Protein AF-A0A1Q7JHW5-F1 (afdb_monomer_lite)

Sequence (85 aa):
MLLAQRTGAGLVVLAQLWPQRGGGGGKEGADSVRLVARLLDVGRNAVLARYEIRAPRGQASALGDSLARLLLREFGRDPARAGDR

Foldseek 3Di:
DPVCVVVVDQKDKDKDKDWDAQDPDDDGDATKIKIWIWIAGPVVRDTPDIDIDMDGPVCPVCVVVVVVVVVVVVVVVCVVPVPDD

Secondary structure (DSSP, 8-state):
--HHHHH--SEEEEEEEEEEPPPSSSS-PPPEEEEEEEEEETTTTEEEEEEEEEEEGGGTTHHHHHHHHHHHHHHHT-GGGSS--

Structure (mmCIF, N/CA/C/O backbone):
data_AF-A0A1Q7JHW5-F1
#
_entry.id   AF-A0A1Q7JHW5-F1
#
loop_
_atom_site.group_PDB
_atom_site.id
_atom_site.type_symbol
_atom_site.label_atom_id
_atom_site.label_alt_id
_atom_site.label_comp_id
_atom_site.label_asym_id
_atom_site.label_entity_id
_atom_site.label_seq_id
_atom_site.pdbx_PDB_ins_code
_atom_site.Cartn_x
_atom_site.Cartn_y
_atom_site.Cartn_z
_atom_site.occupancy
_atom_site.B_iso_or_equiv
_atom_site.auth_seq_id
_atom_site.auth_comp_id
_atom_site.auth_asym_id
_atom_site.auth_atom_id
_atom_site.pdbx_PDB_model_num
ATOM 1 N N . MET A 1 1 ? -4.032 -10.926 16.346 1.00 58.19 1 MET A N 1
ATOM 2 C CA . MET A 1 1 ? -4.132 -9.509 16.761 1.00 58.19 1 MET A CA 1
ATOM 3 C C . MET A 1 1 ? -2.991 -9.138 17.727 1.00 58.19 1 MET A C 1
ATOM 5 O O . MET A 1 1 ? -3.235 -8.595 18.789 1.00 58.19 1 MET A O 1
ATOM 9 N N . LEU A 1 2 ? -1.730 -9.434 17.366 1.00 66.94 2 LEU A N 1
ATOM 10 C CA . LEU A 1 2 ? -0.550 -9.187 18.222 1.00 66.94 2 LEU A CA 1
ATOM 11 C C . LEU A 1 2 ? 0.211 -7.911 17.81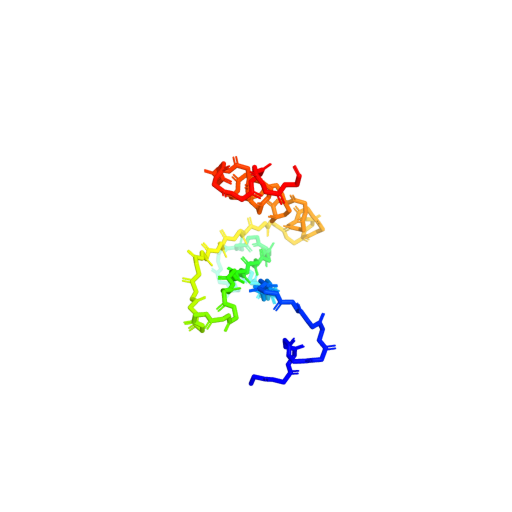4 1.00 66.94 2 LEU A C 1
ATOM 13 O O . LEU A 1 2 ? 0.769 -7.213 18.652 1.00 66.94 2 LEU A O 1
ATOM 17 N N . LEU A 1 3 ? 0.215 -7.595 16.512 1.00 66.25 3 LEU A N 1
ATOM 18 C CA . LEU A 1 3 ? 0.985 -6.483 15.950 1.00 66.25 3 LEU A CA 1
ATOM 19 C C . LEU A 1 3 ? 0.462 -5.124 16.433 1.00 66.25 3 LEU A C 1
ATOM 21 O O . LEU A 1 3 ? 1.239 -4.307 16.901 1.00 66.25 3 LEU A O 1
ATOM 25 N N . ALA A 1 4 ? -0.855 -4.917 16.396 1.00 62.12 4 ALA A N 1
ATOM 26 C CA . ALA A 1 4 ? -1.446 -3.635 16.759 1.00 62.12 4 ALA A CA 1
ATOM 27 C C . ALA A 1 4 ? -1.417 -3.337 18.266 1.00 62.12 4 ALA A C 1
ATOM 29 O O . ALA A 1 4 ? -1.235 -2.189 18.654 1.00 62.12 4 ALA A O 1
ATOM 30 N N . GLN A 1 5 ? -1.517 -4.365 19.118 1.00 66.88 5 GLN A N 1
ATOM 31 C CA . GLN A 1 5 ? -1.344 -4.196 20.567 1.00 66.88 5 GLN A CA 1
ATOM 32 C C . GLN A 1 5 ? 0.091 -3.794 20.924 1.00 66.88 5 GLN A C 1
ATOM 34 O O . GLN A 1 5 ? 0.307 -3.062 21.881 1.00 66.88 5 GLN A O 1
ATOM 39 N N . ARG A 1 6 ? 1.075 -4.249 20.139 1.00 77.25 6 ARG A N 1
ATOM 40 C CA . ARG A 1 6 ? 2.486 -3.906 20.342 1.00 77.25 6 ARG A CA 1
ATOM 41 C C . ARG A 1 6 ? 2.875 -2.546 19.768 1.00 77.25 6 ARG A C 1
ATOM 43 O O . ARG A 1 6 ? 3.812 -1.944 20.275 1.00 77.25 6 ARG A O 1
ATOM 50 N N . THR A 1 7 ? 2.203 -2.079 18.717 1.00 78.50 7 THR A N 1
ATOM 51 C CA . THR A 1 7 ? 2.559 -0.826 18.029 1.00 78.50 7 THR A CA 1
ATOM 52 C C . THR A 1 7 ? 1.650 0.351 18.371 1.00 78.50 7 THR A C 1
ATOM 54 O O . THR A 1 7 ? 1.974 1.474 18.002 1.00 78.50 7 THR A O 1
ATOM 57 N N . GLY A 1 8 ? 0.499 0.117 19.013 1.00 83.31 8 GLY A N 1
ATOM 58 C CA . GLY A 1 8 ? -0.532 1.142 19.211 1.00 83.31 8 GLY A CA 1
ATOM 59 C C . GLY A 1 8 ? -1.159 1.640 17.901 1.00 83.31 8 GLY A C 1
ATOM 60 O O . GLY A 1 8 ? -1.825 2.672 17.884 1.00 83.31 8 GLY A O 1
ATOM 61 N N . ALA A 1 9 ? -0.933 0.942 16.783 1.00 84.44 9 ALA A N 1
ATOM 62 C CA . ALA A 1 9 ? -1.382 1.391 15.473 1.00 84.44 9 ALA A CA 1
ATOM 63 C C . ALA A 1 9 ? -2.891 1.161 15.291 1.00 84.44 9 ALA A C 1
ATOM 65 O O . ALA A 1 9 ? -3.360 0.024 15.351 1.00 84.44 9 ALA A O 1
ATOM 66 N N . GLY A 1 10 ? -3.642 2.229 15.003 1.00 88.44 10 GLY A N 1
ATOM 67 C CA . GLY A 1 10 ? -5.062 2.139 14.632 1.00 88.44 10 GLY A CA 1
ATOM 68 C C . GLY A 1 10 ? -5.293 1.658 13.193 1.00 88.44 10 GLY A C 1
ATOM 69 O O . GLY A 1 10 ? -6.329 1.068 12.888 1.00 88.44 10 GLY A O 1
ATOM 70 N N . LEU A 1 11 ? -4.303 1.858 12.319 1.00 89.94 11 LEU A N 1
ATOM 71 C CA . LEU A 1 11 ? -4.305 1.413 10.928 1.00 89.94 11 LEU A CA 1
ATOM 72 C C . LEU A 1 11 ? -3.049 0.597 10.632 1.00 89.94 11 LEU A C 1
ATOM 74 O O . LEU A 1 11 ? -1.957 0.935 11.087 1.00 89.94 11 LEU A O 1
ATOM 78 N N . VAL A 1 12 ? -3.195 -0.456 9.833 1.00 90.69 12 VAL A N 1
ATOM 79 C CA . VAL A 1 12 ? -2.079 -1.298 9.385 1.00 90.69 12 VAL A CA 1
ATOM 80 C C . VAL A 1 12 ? -2.148 -1.468 7.875 1.00 90.69 12 VAL A C 1
ATOM 82 O O . VAL A 1 12 ? -3.210 -1.751 7.326 1.00 90.69 12 VAL A O 1
ATOM 85 N N . VAL A 1 13 ? -1.004 -1.345 7.204 1.00 92.50 13 VAL A N 1
ATOM 86 C CA . VAL A 1 13 ? -0.857 -1.722 5.795 1.00 92.50 13 VAL A CA 1
ATOM 87 C C . VAL A 1 13 ? -0.079 -3.027 5.718 1.00 92.50 13 VAL A C 1
ATOM 89 O O . VAL A 1 13 ? 1.060 -3.109 6.170 1.00 92.50 13 VAL A O 1
ATOM 92 N N . LEU A 1 14 ? -0.690 -4.051 5.129 1.00 93.06 14 LEU A N 1
ATOM 93 C CA . LEU A 1 14 ? -0.024 -5.310 4.804 1.00 93.06 14 LEU A CA 1
ATOM 94 C C . LEU A 1 14 ? 0.265 -5.329 3.308 1.00 93.06 14 LEU A C 1
ATOM 96 O O . LEU A 1 14 ? -0.677 -5.346 2.519 1.00 93.06 14 LEU A O 1
ATOM 100 N N . ALA A 1 15 ? 1.541 -5.336 2.924 1.00 94.62 15 ALA A N 1
ATOM 101 C CA . ALA A 1 15 ? 1.976 -5.370 1.530 1.00 94.62 15 ALA A CA 1
ATOM 102 C C . ALA A 1 15 ? 2.783 -6.641 1.237 1.00 94.62 15 ALA A C 1
ATOM 104 O O . ALA A 1 15 ? 3.641 -7.040 2.020 1.00 94.62 15 ALA A O 1
ATOM 105 N N . GLN A 1 16 ? 2.499 -7.276 0.103 1.00 94.88 16 GLN A N 1
ATOM 106 C CA . GLN A 1 16 ? 3.153 -8.497 -0.357 1.00 94.88 16 GLN A CA 1
ATOM 107 C C . GLN A 1 16 ? 3.603 -8.331 -1.806 1.00 94.88 16 GLN A C 1
ATOM 109 O O . GLN A 1 16 ? 2.849 -7.826 -2.640 1.00 94.88 16 GLN A O 1
ATOM 114 N N . LEU A 1 17 ? 4.816 -8.791 -2.104 1.00 92.62 17 LEU A N 1
ATOM 115 C CA . LEU A 1 17 ? 5.377 -8.811 -3.450 1.00 92.62 17 LEU A CA 1
ATOM 116 C C . LEU A 1 17 ? 5.385 -10.240 -3.988 1.00 92.62 17 LEU A C 1
ATOM 118 O O . LEU A 1 17 ? 5.881 -11.158 -3.339 1.00 92.62 17 LEU A O 1
ATOM 122 N N . TRP A 1 18 ? 4.868 -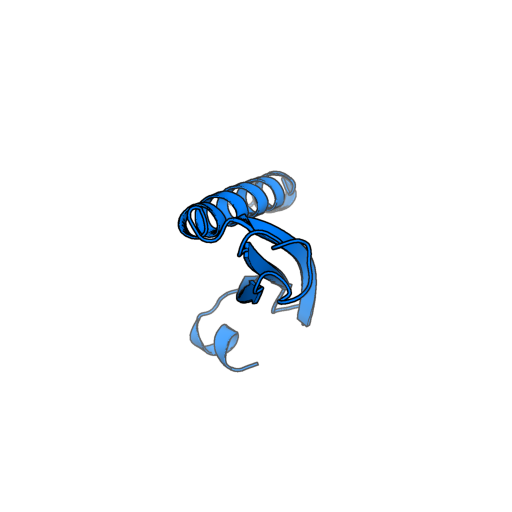10.407 -5.199 1.00 91.38 18 TRP A N 1
ATOM 123 C CA . TRP A 1 18 ? 4.778 -11.678 -5.900 1.00 91.38 18 TRP A CA 1
ATOM 124 C C . TRP A 1 18 ? 5.526 -11.559 -7.229 1.00 91.38 18 TRP A C 1
ATOM 126 O O . TRP A 1 18 ? 5.037 -10.873 -8.133 1.00 91.38 18 TRP A O 1
ATOM 136 N N . PRO A 1 19 ? 6.706 -12.182 -7.383 1.00 88.62 19 PRO A N 1
ATOM 137 C CA . PRO A 1 19 ? 7.352 -12.268 -8.684 1.00 88.62 19 PRO A CA 1
ATOM 138 C C . PRO A 1 19 ? 6.502 -13.133 -9.621 1.00 88.62 19 PRO A C 1
ATOM 140 O O . PRO A 1 19 ? 5.985 -14.179 -9.230 1.00 88.62 19 PRO A O 1
ATOM 143 N N . GLN A 1 20 ? 6.353 -12.696 -10.866 1.00 86.00 20 GLN A N 1
ATOM 144 C CA . GLN A 1 20 ? 5.620 -13.396 -11.912 1.00 86.00 20 GLN A CA 1
ATOM 145 C C . GLN A 1 20 ? 6.574 -13.599 -13.086 1.00 86.00 20 GLN A C 1
ATOM 147 O O . GLN A 1 20 ? 6.968 -12.634 -13.744 1.00 86.00 20 GLN A O 1
ATOM 152 N N . ARG A 1 21 ? 6.981 -14.852 -13.308 1.00 79.50 21 ARG A N 1
ATOM 153 C CA . ARG A 1 21 ? 7.807 -15.203 -14.464 1.00 79.50 21 ARG A CA 1
ATOM 154 C C . ARG A 1 21 ? 6.982 -15.147 -15.741 1.00 79.50 21 ARG A C 1
ATOM 156 O O . ARG A 1 21 ? 5.831 -15.591 -15.754 1.00 79.50 21 ARG A O 1
ATOM 163 N N . GLY A 1 22 ? 7.604 -14.653 -16.803 1.00 69.62 22 GLY A N 1
ATOM 164 C CA . GLY A 1 22 ? 7.155 -14.901 -18.165 1.00 69.62 22 GLY A CA 1
ATOM 165 C C . GLY A 1 22 ? 7.022 -16.391 -18.445 1.00 69.62 22 GLY A C 1
ATOM 166 O O . GLY A 1 22 ? 7.917 -17.159 -18.099 1.00 69.62 22 GLY A O 1
ATOM 167 N N . GLY A 1 23 ? 5.913 -16.824 -19.042 1.00 61.44 23 GLY A N 1
ATOM 168 C CA . GLY A 1 23 ? 5.721 -18.229 -19.399 1.00 61.44 23 GLY A CA 1
ATOM 169 C C . GLY A 1 23 ? 6.772 -18.708 -20.407 1.00 61.44 23 GLY A C 1
ATOM 170 O O . GLY A 1 23 ? 6.942 -18.103 -21.463 1.00 61.44 23 GLY A O 1
ATOM 171 N N . GLY A 1 24 ? 7.444 -19.818 -20.089 1.00 55.66 24 GLY A N 1
ATOM 172 C CA . GLY A 1 24 ? 8.253 -20.582 -21.037 1.00 55.66 24 GLY A CA 1
ATOM 173 C C . GLY A 1 24 ? 7.336 -21.316 -22.011 1.00 55.66 24 GLY A C 1
ATOM 174 O O . GLY A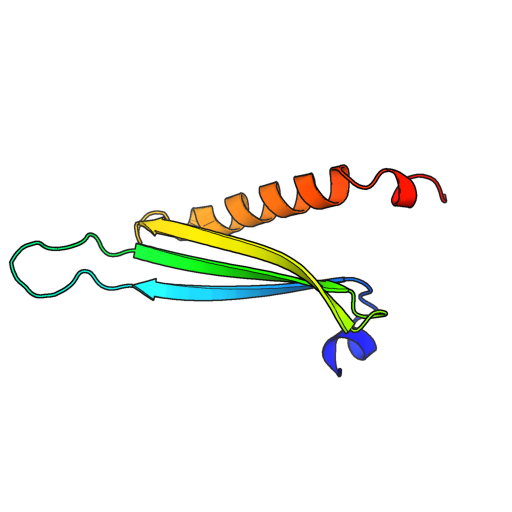 1 24 ? 6.840 -22.395 -21.705 1.00 55.66 24 GLY A O 1
ATOM 175 N N . GLY A 1 25 ? 7.058 -20.692 -23.153 1.00 49.94 25 GLY A N 1
ATOM 176 C CA . GLY A 1 25 ? 6.195 -21.259 -24.185 1.00 49.94 25 GLY A CA 1
ATOM 177 C C . GLY A 1 25 ? 5.834 -20.240 -25.261 1.00 49.94 25 GLY A C 1
ATOM 178 O O . GLY A 1 25 ? 4.778 -19.620 -25.205 1.00 49.94 25 GLY A O 1
ATOM 179 N N . GLY A 1 26 ? 6.722 -20.059 -26.241 1.00 51.41 26 GLY A N 1
ATOM 180 C CA . GLY A 1 26 ? 6.431 -19.465 -27.557 1.00 51.41 26 GLY A CA 1
ATOM 181 C C . GLY A 1 26 ? 6.187 -17.951 -27.641 1.00 51.41 26 GLY A C 1
ATOM 182 O O . GLY A 1 26 ? 6.401 -17.374 -28.703 1.00 51.41 26 GLY A O 1
ATOM 183 N N . LYS A 1 27 ? 5.794 -17.280 -26.556 1.00 54.72 27 LYS A N 1
ATOM 184 C CA . LYS A 1 27 ? 5.802 -15.813 -26.428 1.00 54.72 27 LYS A CA 1
ATOM 185 C C . LYS A 1 27 ? 6.250 -15.464 -25.015 1.00 54.72 27 LYS A C 1
ATOM 187 O O . LYS A 1 27 ? 5.459 -15.563 -24.081 1.00 54.72 27 LYS A O 1
ATOM 192 N N . GLU A 1 28 ? 7.520 -15.100 -24.863 1.00 58.12 28 GLU A N 1
ATOM 193 C CA . GLU A 1 28 ? 8.091 -14.658 -23.589 1.00 58.12 28 GLU A CA 1
ATOM 194 C C . GLU A 1 28 ? 7.287 -13.466 -23.050 1.00 58.12 28 GLU A C 1
ATOM 196 O O . GLU A 1 28 ? 7.401 -12.336 -23.523 1.00 58.12 28 GLU A O 1
ATOM 201 N N . GLY A 1 29 ? 6.417 -13.712 -22.069 1.00 61.72 29 GLY A N 1
ATOM 202 C CA . GLY A 1 29 ? 5.858 -12.628 -21.269 1.00 61.72 29 GLY A CA 1
ATOM 203 C C . GLY A 1 29 ? 7.000 -11.956 -20.508 1.00 61.72 29 GLY A C 1
ATOM 204 O O . GLY A 1 29 ? 7.840 -12.645 -19.946 1.00 61.72 29 GLY A O 1
ATOM 205 N N . ALA A 1 30 ? 7.067 -10.628 -20.474 1.00 69.12 30 ALA A N 1
ATOM 206 C CA . ALA A 1 30 ? 8.114 -9.961 -19.705 1.00 69.12 30 ALA A CA 1
ATOM 207 C C . ALA A 1 30 ? 7.978 -10.285 -18.205 1.00 69.12 30 ALA A C 1
ATOM 209 O O . ALA A 1 30 ? 6.878 -10.225 -17.642 1.00 69.12 30 ALA A O 1
ATOM 210 N N . ASP A 1 31 ? 9.101 -10.588 -17.552 1.00 86.19 31 ASP A N 1
ATOM 211 C CA . ASP A 1 31 ? 9.152 -10.786 -16.105 1.00 86.19 31 ASP A CA 1
ATOM 212 C C . ASP A 1 31 ? 8.576 -9.566 -15.373 1.00 86.19 31 ASP A C 1
ATOM 214 O O . ASP A 1 31 ? 8.991 -8.418 -15.576 1.00 86.19 31 ASP A O 1
ATOM 218 N N . SER A 1 32 ? 7.625 -9.815 -14.477 1.00 89.75 32 SER A N 1
ATOM 219 C CA . SER A 1 32 ? 6.934 -8.766 -13.732 1.00 89.75 32 SER A CA 1
ATOM 220 C C . SER A 1 32 ? 6.877 -9.070 -12.242 1.00 89.75 32 SER A C 1
ATOM 222 O O . SER A 1 32 ? 7.114 -10.187 -11.785 1.00 89.75 32 SER A O 1
ATOM 224 N N . VAL A 1 33 ? 6.598 -8.040 -11.455 1.00 93.12 33 VAL A N 1
ATOM 225 C CA . VAL A 1 33 ? 6.372 -8.130 -10.017 1.00 93.12 33 VAL A CA 1
ATOM 226 C C . VAL A 1 33 ? 5.010 -7.529 -9.728 1.00 93.12 33 VAL A C 1
ATOM 228 O O . VAL A 1 33 ? 4.686 -6.432 -10.187 1.00 93.12 33 VAL A O 1
ATOM 231 N N . ARG A 1 34 ? 4.207 -8.260 -8.961 1.00 94.19 34 ARG A N 1
ATOM 232 C CA . ARG A 1 34 ? 2.917 -7.799 -8.467 1.00 94.19 34 ARG A CA 1
ATOM 233 C C . ARG A 1 34 ? 3.022 -7.438 -6.993 1.00 94.19 34 ARG A C 1
ATOM 235 O O . ARG A 1 34 ? 3.345 -8.292 -6.175 1.00 94.19 34 ARG A O 1
ATOM 242 N N . LEU A 1 35 ? 2.675 -6.205 -6.658 1.00 95.75 35 LEU A N 1
ATOM 243 C CA . LEU A 1 35 ? 2.419 -5.756 -5.299 1.00 95.75 35 LEU A CA 1
ATOM 244 C C . LEU A 1 35 ? 0.926 -5.894 -4.998 1.00 95.75 35 LEU A C 1
ATOM 246 O O . LEU A 1 35 ? 0.092 -5.360 -5.727 1.00 95.75 35 LEU A O 1
ATOM 250 N N . VAL A 1 36 ? 0.594 -6.583 -3.910 1.00 96.12 36 VAL A N 1
ATOM 251 C CA . VAL A 1 36 ? -0.754 -6.605 -3.330 1.00 96.12 36 VAL A CA 1
ATOM 252 C C . VAL A 1 36 ? -0.672 -5.986 -1.946 1.00 96.12 36 VAL A C 1
ATOM 254 O O . VAL A 1 36 ? 0.073 -6.479 -1.102 1.00 96.12 36 VAL A O 1
ATOM 257 N N . ALA A 1 37 ? -1.435 -4.924 -1.705 1.00 96.69 37 ALA A N 1
ATOM 258 C CA . ALA A 1 37 ? -1.507 -4.276 -0.403 1.00 96.69 37 ALA A CA 1
ATOM 259 C C . ALA A 1 37 ? -2.941 -4.205 0.119 1.00 96.69 37 ALA A C 1
ATOM 261 O O . ALA A 1 37 ? -3.893 -4.049 -0.645 1.00 96.69 37 ALA A O 1
ATOM 262 N N . ARG A 1 38 ? -3.097 -4.320 1.437 1.00 95.31 38 ARG A N 1
ATOM 263 C CA . ARG A 1 38 ? -4.373 -4.186 2.146 1.00 95.31 38 ARG A CA 1
ATOM 264 C C . ARG A 1 38 ? -4.211 -3.167 3.260 1.00 95.31 38 ARG A C 1
ATOM 266 O O . ARG A 1 38 ? -3.272 -3.281 4.044 1.00 95.31 38 ARG A O 1
ATOM 273 N N . LEU A 1 39 ? -5.125 -2.206 3.324 1.00 94.12 39 LEU A N 1
ATOM 274 C CA . LEU A 1 39 ? -5.265 -1.285 4.446 1.00 94.12 39 LEU A CA 1
ATOM 275 C C . LEU A 1 39 ? -6.303 -1.858 5.408 1.00 94.12 39 LEU A C 1
ATOM 277 O O . LEU A 1 39 ? -7.422 -2.165 4.994 1.00 94.12 39 LEU A O 1
ATOM 281 N N . LEU A 1 40 ? -5.930 -2.009 6.673 1.00 92.06 40 LEU A N 1
ATOM 282 C CA . LEU A 1 40 ? -6.776 -2.564 7.719 1.00 92.06 40 LEU A CA 1
ATOM 283 C C . LEU A 1 40 ? -7.021 -1.531 8.815 1.00 92.06 40 LEU A C 1
ATOM 285 O O . LEU A 1 40 ? -6.079 -0.891 9.284 1.00 92.06 40 LEU A O 1
ATOM 289 N N . ASP A 1 41 ? -8.274 -1.435 9.247 1.00 90.06 41 ASP A N 1
ATOM 290 C CA . ASP A 1 41 ? -8.668 -0.827 10.513 1.00 90.06 41 ASP A CA 1
ATOM 291 C C . ASP A 1 41 ? -8.585 -1.889 11.605 1.00 90.06 41 ASP A C 1
ATOM 293 O O . ASP A 1 41 ? -9.287 -2.904 11.565 1.00 90.06 41 ASP A O 1
ATOM 297 N N . VAL A 1 42 ? -7.696 -1.665 12.570 1.00 88.12 42 VAL A N 1
ATOM 298 C CA . VAL A 1 42 ? -7.467 -2.608 13.664 1.00 88.12 42 VAL A CA 1
ATOM 299 C C . VAL A 1 42 ? -8.658 -2.638 14.613 1.00 88.12 42 VAL A C 1
ATOM 301 O O . VAL A 1 42 ? -9.071 -3.721 15.023 1.00 88.12 42 VAL A O 1
ATOM 304 N N . GLY A 1 43 ? -9.204 -1.472 14.965 1.00 86.75 43 GLY A N 1
ATOM 305 C CA . GLY A 1 43 ? -10.280 -1.360 15.950 1.00 86.75 43 GLY A CA 1
ATOM 306 C C . GLY A 1 43 ? -11.566 -2.019 15.463 1.00 86.75 43 GLY A C 1
ATOM 307 O O . GLY A 1 43 ? -12.276 -2.648 16.242 1.00 86.75 43 GLY A O 1
ATOM 308 N N . ARG A 1 44 ? -11.827 -1.934 14.156 1.00 87.50 44 ARG A N 1
ATOM 309 C CA . ARG A 1 44 ? -12.986 -2.565 13.506 1.00 87.50 44 ARG A CA 1
ATOM 310 C C . ARG A 1 44 ? -12.698 -3.962 12.957 1.00 87.50 44 ARG A C 1
ATOM 312 O O . ARG A 1 44 ? -13.610 -4.594 12.433 1.00 87.50 44 ARG A O 1
ATOM 319 N N . ASN A 1 45 ? -11.448 -4.427 13.039 1.00 87.56 45 ASN A N 1
ATOM 320 C CA . ASN A 1 45 ? -10.969 -5.655 12.399 1.00 87.56 45 ASN A CA 1
ATOM 321 C C . ASN A 1 45 ? -11.436 -5.772 10.930 1.00 87.56 45 ASN A C 1
ATOM 323 O O . ASN A 1 45 ? -11.920 -6.815 10.489 1.00 87.56 45 ASN A O 1
ATOM 327 N N . ALA A 1 46 ? -11.335 -4.671 10.181 1.00 90.31 46 ALA A N 1
ATOM 328 C CA . ALA A 1 46 ? -11.927 -4.535 8.854 1.00 90.31 46 ALA A CA 1
ATOM 329 C C . ALA A 1 46 ? -10.872 -4.164 7.809 1.00 90.31 46 ALA A C 1
ATOM 331 O O . ALA A 1 46 ? -9.961 -3.381 8.073 1.00 90.31 46 ALA A O 1
ATOM 332 N N . VAL A 1 47 ? -11.007 -4.698 6.595 1.00 92.62 47 VAL A N 1
ATOM 333 C CA . VAL A 1 47 ? -10.210 -4.247 5.447 1.00 92.62 47 VAL A CA 1
ATOM 334 C C . VAL A 1 47 ? -10.900 -3.026 4.849 1.00 92.62 47 VAL A C 1
ATOM 336 O O . VAL A 1 47 ? -12.019 -3.141 4.361 1.00 92.62 47 VAL A O 1
ATOM 339 N N . LEU A 1 48 ? -10.229 -1.877 4.880 1.00 92.50 48 LEU A N 1
ATOM 340 C CA . LEU A 1 48 ? -10.750 -0.624 4.332 1.00 92.50 48 LEU A CA 1
ATOM 341 C C . LEU A 1 48 ? -10.521 -0.527 2.823 1.00 92.50 48 LEU A C 1
ATOM 343 O O . LEU A 1 48 ? -11.400 -0.098 2.085 1.00 92.50 48 LEU A O 1
ATOM 347 N N . ALA A 1 49 ? -9.342 -0.948 2.360 1.00 93.12 49 ALA A N 1
ATOM 348 C CA . ALA A 1 49 ? -8.969 -0.864 0.954 1.00 93.12 49 ALA A CA 1
ATOM 349 C C . ALA A 1 49 ? -8.015 -1.991 0.552 1.00 93.12 49 ALA A C 1
ATOM 351 O O . ALA A 1 49 ? -7.248 -2.519 1.367 1.00 93.12 49 ALA A O 1
ATOM 352 N N . ARG A 1 50 ? -8.037 -2.336 -0.738 1.00 95.81 50 ARG A N 1
ATOM 353 C CA . ARG A 1 50 ? -7.098 -3.266 -1.368 1.00 95.81 50 ARG A CA 1
ATOM 354 C C . ARG A 1 50 ? -6.518 -2.628 -2.624 1.00 95.81 50 ARG A C 1
ATOM 356 O O . ARG A 1 50 ? -7.258 -2.131 -3.464 1.00 95.81 50 ARG A O 1
ATOM 363 N N . TYR A 1 51 ? -5.203 -2.729 -2.766 1.00 94.81 51 TYR A N 1
ATOM 364 C CA . TYR A 1 51 ? -4.449 -2.233 -3.908 1.00 94.81 51 TYR A CA 1
ATOM 365 C C . TYR A 1 51 ? -3.725 -3.387 -4.587 1.00 94.81 51 TYR A C 1
ATOM 367 O O . TYR A 1 51 ? -3.159 -4.258 -3.922 1.00 94.81 51 TYR A O 1
ATOM 375 N N . GLU A 1 52 ? -3.729 -3.381 -5.913 1.00 95.31 52 GLU A N 1
ATOM 376 C CA . GLU A 1 52 ? -2.979 -4.325 -6.730 1.00 95.31 52 GLU A CA 1
ATOM 377 C C . GLU A 1 52 ? -2.251 -3.539 -7.820 1.00 95.31 52 GLU A C 1
ATOM 379 O O . GLU A 1 52 ? -2.875 -2.820 -8.596 1.00 95.31 52 GLU A O 1
ATOM 384 N N . ILE A 1 53 ? -0.922 -3.630 -7.831 1.00 94.38 53 ILE A N 1
ATOM 385 C CA . ILE A 1 53 ? -0.053 -2.903 -8.760 1.00 94.38 53 ILE A CA 1
ATOM 386 C C . ILE A 1 53 ? 0.888 -3.919 -9.393 1.00 94.38 53 ILE A C 1
ATOM 388 O O . ILE A 1 53 ? 1.501 -4.722 -8.691 1.00 94.38 53 ILE A O 1
ATOM 392 N N . ARG A 1 54 ? 1.026 -3.888 -10.716 1.00 92.50 54 ARG A N 1
ATOM 393 C CA . ARG A 1 54 ? 2.007 -4.697 -11.443 1.00 92.50 54 ARG A CA 1
ATOM 394 C C . ARG A 1 54 ? 3.018 -3.775 -12.104 1.00 92.50 54 ARG A C 1
ATOM 396 O O . ARG A 1 54 ? 2.632 -2.784 -12.713 1.00 92.50 54 ARG A O 1
ATOM 403 N N . ALA A 1 55 ? 4.290 -4.139 -12.022 1.00 92.12 55 ALA A N 1
ATOM 404 C CA . ALA A 1 55 ? 5.360 -3.469 -12.745 1.00 92.12 55 ALA A CA 1
ATOM 405 C C . ALA A 1 55 ? 6.300 -4.500 -13.385 1.00 92.12 55 ALA A C 1
ATOM 407 O O . ALA A 1 55 ? 6.416 -5.620 -12.875 1.00 92.12 55 ALA A O 1
ATOM 408 N N . PRO A 1 56 ? 6.997 -4.150 -14.479 1.00 91.56 56 PRO A N 1
ATOM 409 C CA . PRO A 1 56 ? 8.144 -4.921 -14.946 1.00 91.56 56 PRO A CA 1
ATOM 410 C C . PRO A 1 56 ? 9.162 -5.113 -13.818 1.00 91.56 56 PRO A C 1
ATOM 412 O O . PRO A 1 56 ? 9.327 -4.230 -12.974 1.00 91.56 56 PRO A O 1
ATOM 415 N N . ARG A 1 57 ? 9.892 -6.233 -13.810 1.00 87.75 57 ARG A N 1
ATOM 416 C CA . ARG A 1 57 ? 10.871 -6.532 -12.747 1.00 87.75 57 ARG A CA 1
ATOM 417 C C . ARG A 1 57 ? 11.914 -5.422 -12.560 1.00 87.75 57 ARG A C 1
ATOM 419 O O . ARG A 1 57 ? 12.251 -5.101 -11.425 1.00 87.75 57 ARG A O 1
ATOM 426 N N . GLY A 1 58 ? 12.360 -4.793 -13.650 1.00 88.06 58 GLY A N 1
ATOM 427 C CA . GLY A 1 58 ? 13.295 -3.658 -13.612 1.00 88.06 58 GLY A CA 1
ATOM 428 C C . GLY A 1 58 ? 12.738 -2.382 -12.963 1.00 88.06 58 GLY A C 1
ATOM 429 O O . GLY A 1 58 ? 13.504 -1.481 -12.653 1.00 88.06 58 GLY A O 1
ATOM 430 N N . GLN A 1 59 ? 11.426 -2.308 -12.725 1.00 90.75 59 GLN A N 1
ATOM 431 C CA . GLN A 1 59 ? 10.742 -1.178 -12.087 1.00 90.75 59 GLN A CA 1
ATOM 432 C C . GLN A 1 59 ? 10.139 -1.554 -10.723 1.00 90.75 59 GLN A C 1
ATOM 434 O O . GLN A 1 59 ? 9.323 -0.813 -10.177 1.00 90.75 59 GLN A O 1
ATOM 439 N N . ALA A 1 60 ? 10.517 -2.700 -10.144 1.00 89.50 60 ALA A N 1
ATOM 440 C CA . ALA A 1 60 ? 9.937 -3.174 -8.887 1.00 89.50 60 ALA A CA 1
ATOM 441 C C . ALA A 1 60 ? 10.151 -2.199 -7.712 1.00 89.50 60 ALA A C 1
ATOM 443 O O . ALA A 1 60 ? 9.300 -2.120 -6.828 1.00 89.50 60 ALA A O 1
ATOM 444 N N . SER A 1 61 ? 11.237 -1.418 -7.718 1.00 88.62 61 SER A N 1
ATOM 445 C CA . SER A 1 61 ? 11.494 -0.375 -6.713 1.00 88.62 61 SER A CA 1
ATOM 446 C C . SER A 1 61 ? 10.428 0.728 -6.716 1.00 88.62 61 SER A C 1
ATOM 448 O O . SER A 1 61 ? 10.053 1.214 -5.652 1.00 88.62 61 SER A O 1
ATOM 450 N N . ALA A 1 62 ? 9.856 1.059 -7.880 1.00 91.81 62 ALA A N 1
ATOM 451 C CA . ALA A 1 62 ? 8.827 2.092 -8.019 1.00 91.81 62 ALA A CA 1
ATOM 452 C C . ALA A 1 62 ? 7.445 1.666 -7.475 1.00 91.81 62 ALA A C 1
ATOM 454 O O . A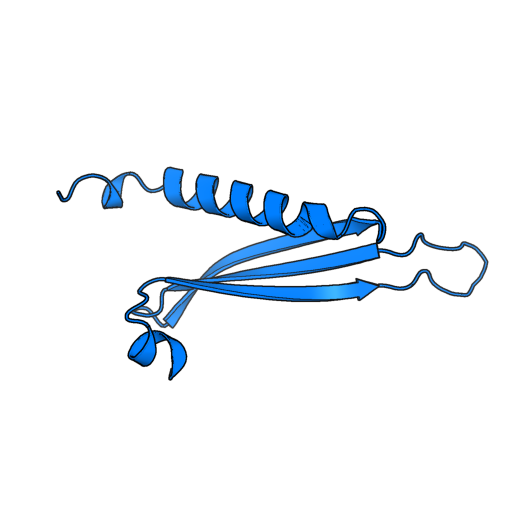LA A 1 62 ? 6.535 2.492 -7.341 1.00 91.81 62 ALA A O 1
ATOM 455 N N . LEU A 1 63 ? 7.261 0.380 -7.140 1.00 93.12 63 LEU A N 1
ATOM 456 C CA . LEU A 1 63 ? 6.010 -0.125 -6.564 1.00 93.12 63 LEU A CA 1
ATOM 457 C C . LEU A 1 63 ? 5.746 0.466 -5.172 1.00 93.12 63 LEU A C 1
ATOM 459 O O . LEU A 1 63 ? 4.592 0.741 -4.844 1.00 93.12 63 LEU A O 1
ATOM 463 N N . GLY A 1 64 ? 6.802 0.700 -4.383 1.00 91.94 64 GLY A N 1
ATOM 464 C CA . GLY A 1 64 ? 6.700 1.346 -3.071 1.00 91.94 64 GLY A CA 1
ATOM 465 C C . GLY A 1 64 ? 6.160 2.772 -3.176 1.00 91.94 64 GLY A C 1
ATOM 466 O O . GLY A 1 64 ? 5.170 3.103 -2.524 1.00 91.94 64 GLY A O 1
ATOM 467 N N . ASP A 1 65 ? 6.730 3.578 -4.074 1.00 94.62 65 ASP A N 1
ATOM 468 C CA . ASP A 1 65 ? 6.282 4.956 -4.315 1.00 94.62 65 ASP A CA 1
ATOM 469 C C . ASP A 1 65 ? 4.845 5.014 -4.832 1.00 94.62 65 ASP A C 1
ATOM 471 O O . ASP A 1 65 ? 4.065 5.895 -4.463 1.00 94.62 65 ASP A O 1
ATOM 475 N N . SER A 1 66 ? 4.482 4.068 -5.699 1.00 94.81 66 SER A N 1
ATOM 476 C CA . SER A 1 66 ? 3.126 3.962 -6.235 1.00 94.81 66 SER A CA 1
ATOM 477 C C . SER A 1 66 ? 2.120 3.653 -5.125 1.00 94.81 66 SER A C 1
ATOM 479 O O . SER A 1 66 ? 1.087 4.318 -5.031 1.00 94.81 66 SER A O 1
ATOM 481 N N . LEU A 1 67 ? 2.441 2.707 -4.234 1.00 94.50 67 LEU A N 1
ATOM 482 C CA . LEU A 1 67 ? 1.611 2.405 -3.068 1.00 94.50 67 LEU A CA 1
ATOM 483 C C . LEU A 1 67 ? 1.511 3.606 -2.116 1.00 94.50 67 LEU A C 1
ATOM 485 O O . LEU A 1 67 ? 0.411 3.940 -1.681 1.00 94.50 67 LEU A O 1
ATOM 489 N N . ALA A 1 68 ? 2.624 4.282 -1.822 1.00 92.94 68 ALA A N 1
ATOM 490 C CA . ALA A 1 68 ? 2.641 5.444 -0.935 1.00 92.94 68 ALA A CA 1
ATOM 491 C C . ALA A 1 68 ? 1.727 6.568 -1.448 1.00 92.94 68 ALA A C 1
ATOM 493 O O . ALA A 1 68 ? 0.927 7.112 -0.688 1.00 92.94 68 ALA A O 1
ATOM 494 N N . ARG A 1 69 ? 1.767 6.868 -2.753 1.00 93.94 69 ARG A N 1
ATOM 495 C CA . ARG A 1 69 ? 0.875 7.868 -3.369 1.00 93.94 69 ARG A CA 1
ATOM 496 C C . ARG A 1 69 ? -0.598 7.476 -3.277 1.00 93.94 69 ARG A C 1
ATOM 4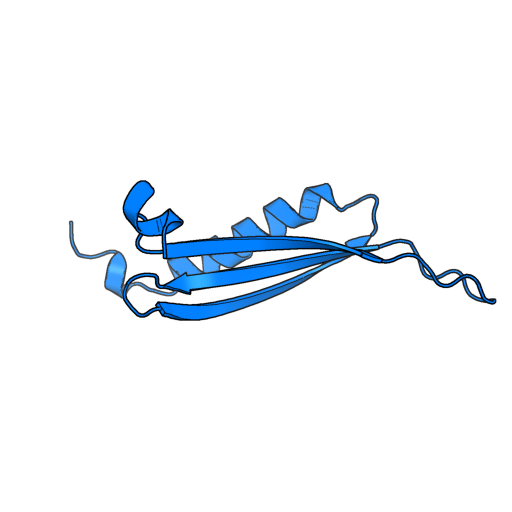98 O O . ARG A 1 69 ? -1.432 8.350 -3.052 1.00 93.94 69 ARG A O 1
ATOM 505 N N . LEU A 1 70 ? -0.927 6.195 -3.455 1.00 93.00 70 LEU A N 1
ATOM 506 C CA . LEU A 1 70 ? -2.303 5.710 -3.308 1.00 93.00 70 LEU A CA 1
ATOM 507 C C . LEU A 1 70 ? -2.794 5.869 -1.866 1.00 93.00 70 LEU A C 1
ATOM 509 O O . LEU A 1 70 ? -3.880 6.399 -1.656 1.00 93.00 70 LEU A O 1
ATOM 513 N N . LEU A 1 71 ? -1.970 5.500 -0.884 1.00 92.00 71 LEU A N 1
ATOM 514 C CA . LEU A 1 71 ? -2.305 5.649 0.534 1.00 92.00 71 LEU A CA 1
ATOM 515 C C . LEU A 1 71 ? -2.479 7.116 0.939 1.00 92.00 71 LEU A C 1
ATOM 517 O O . LEU A 1 71 ? -3.442 7.445 1.621 1.00 92.00 71 LEU A O 1
ATOM 521 N N . LEU A 1 72 ? -1.599 8.012 0.484 1.00 91.31 72 LEU A N 1
ATOM 522 C CA . LEU A 1 72 ? -1.728 9.448 0.755 1.00 91.31 72 LEU A CA 1
ATOM 523 C C . LEU A 1 72 ? -3.018 10.032 0.169 1.00 91.31 72 LEU A C 1
ATOM 525 O O . LEU A 1 72 ? -3.652 10.870 0.804 1.00 91.31 72 LEU A O 1
ATOM 529 N N . ARG A 1 73 ? -3.435 9.575 -1.018 1.00 89.12 73 ARG A N 1
ATOM 530 C CA . ARG A 1 73 ? -4.727 9.965 -1.605 1.00 89.12 73 ARG A CA 1
ATOM 531 C C . ARG A 1 73 ? -5.907 9.428 -0.804 1.00 89.12 73 ARG A C 1
ATOM 533 O O . ARG A 1 73 ? -6.887 10.147 -0.648 1.00 89.12 73 ARG A O 1
ATOM 540 N N . GLU A 1 74 ? -5.815 8.198 -0.311 1.00 87.38 74 GLU A N 1
ATOM 541 C CA . GLU A 1 74 ? -6.856 7.591 0.520 1.00 87.38 74 GLU A CA 1
ATOM 542 C C . GLU A 1 74 ? -7.010 8.344 1.847 1.00 87.38 74 GLU A C 1
ATOM 544 O O . GLU A 1 74 ? -8.115 8.722 2.220 1.00 87.38 74 GLU A O 1
ATOM 549 N N . PHE A 1 75 ? -5.902 8.662 2.522 1.00 83.75 75 PHE A N 1
ATOM 550 C CA . PHE A 1 75 ? -5.934 9.428 3.771 1.00 83.75 75 PHE A CA 1
ATOM 551 C C . PHE A 1 75 ? -6.337 10.889 3.564 1.00 83.75 75 PHE A C 1
ATOM 553 O O . PHE A 1 75 ? -7.040 11.451 4.396 1.00 83.75 75 PHE A O 1
ATOM 560 N N . GLY A 1 76 ? -5.945 11.499 2.443 1.00 80.56 76 GLY A N 1
ATOM 561 C CA . GLY A 1 76 ? -6.366 12.854 2.085 1.00 80.56 76 GLY A CA 1
ATOM 562 C C . GLY A 1 76 ? -7.841 12.967 1.682 1.00 80.56 76 GLY A C 1
ATOM 563 O O . GLY A 1 76 ? -8.368 14.075 1.634 1.00 80.56 76 GLY A O 1
ATOM 564 N N . ARG A 1 77 ? -8.518 11.848 1.392 1.00 73.12 77 ARG A N 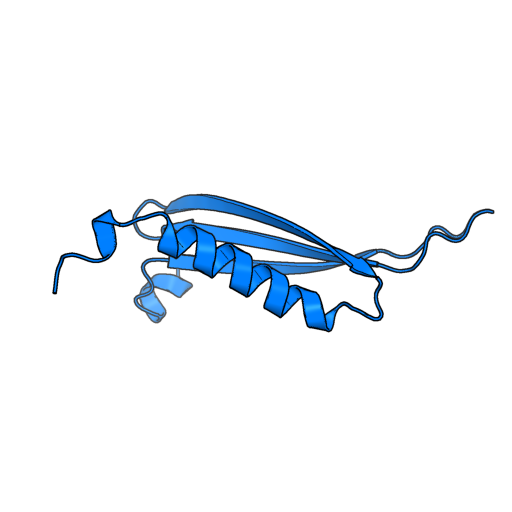1
ATOM 565 C CA . ARG A 1 77 ? -9.954 11.807 1.074 1.00 73.12 77 ARG A CA 1
ATOM 566 C C . ARG A 1 77 ? -10.861 11.820 2.302 1.00 73.12 77 ARG A C 1
ATOM 568 O O . ARG A 1 77 ? -12.062 11.999 2.120 1.00 73.12 77 ARG A O 1
ATOM 575 N N . ASP A 1 78 ? -10.318 11.654 3.507 1.00 59.47 78 ASP A N 1
ATOM 576 C CA . ASP A 1 78 ? -11.086 11.609 4.754 1.00 59.47 78 ASP A CA 1
ATOM 577 C C . ASP A 1 78 ? -10.889 12.901 5.581 1.00 59.47 78 ASP A C 1
ATOM 579 O O . ASP A 1 78 ? -10.063 12.944 6.499 1.00 59.47 78 ASP A O 1
ATOM 583 N N . PRO A 1 79 ? -11.617 13.996 5.271 1.00 52.34 79 PRO A N 1
ATOM 584 C CA . PRO A 1 79 ? -11.513 15.253 6.015 1.00 52.34 79 PRO A CA 1
ATOM 585 C C . PRO A 1 79 ? -12.027 15.141 7.460 1.00 52.34 79 PRO A C 1
ATOM 587 O O . PRO A 1 79 ? -11.711 16.001 8.279 1.00 52.34 79 PRO A O 1
ATOM 590 N N . ALA A 1 80 ? -12.767 14.081 7.812 1.00 54.22 80 ALA A N 1
ATOM 591 C CA . ALA A 1 80 ? -13.340 13.900 9.147 1.00 54.22 80 ALA A CA 1
ATOM 592 C C . ALA A 1 80 ? -12.296 13.575 10.235 1.00 54.22 80 ALA A C 1
ATOM 594 O O . ALA A 1 80 ? -12.606 13.653 11.419 1.00 54.22 80 ALA A O 1
ATOM 595 N N . ARG A 1 81 ? -11.053 13.239 9.861 1.00 53.56 81 ARG A N 1
ATOM 596 C CA . ARG A 1 81 ? -9.935 12.997 10.797 1.00 53.56 81 ARG A CA 1
ATOM 597 C C . ARG A 1 81 ? -8.928 14.146 10.895 1.00 53.56 81 ARG A C 1
ATOM 599 O O . ARG A 1 81 ? -7.998 14.063 11.691 1.00 53.56 81 ARG A O 1
ATOM 606 N N . ALA A 1 82 ? -9.090 15.203 10.100 1.00 50.00 82 ALA A N 1
ATOM 607 C CA . ALA A 1 82 ? -8.167 16.339 10.071 1.00 50.00 82 ALA A CA 1
ATOM 608 C C . ALA A 1 82 ? -8.531 17.465 11.061 1.00 50.00 82 ALA A C 1
ATOM 610 O O . ALA A 1 82 ? -7.760 18.410 11.198 1.00 50.00 82 ALA A O 1
ATOM 611 N N . GLY A 1 83 ? -9.683 17.376 11.736 1.00 44.59 83 GLY A N 1
ATOM 612 C CA . GLY A 1 83 ? -10.273 18.470 12.516 1.00 44.59 83 GLY A CA 1
ATOM 613 C C . GLY A 1 83 ? -10.454 18.205 14.010 1.00 44.59 83 GLY A C 1
ATOM 614 O O . GLY A 1 83 ? -11.420 18.709 14.565 1.00 44.59 83 GLY A O 1
ATOM 615 N N . ASP A 1 84 ? -9.579 17.421 14.645 1.00 41.84 84 ASP A N 1
ATOM 616 C CA . ASP A 1 84 ? -9.624 17.198 16.103 1.00 41.84 84 ASP A CA 1
ATOM 617 C C . ASP A 1 84 ? -8.226 17.383 16.730 1.00 41.84 84 ASP A C 1
ATOM 619 O O . ASP A 1 84 ? -7.629 16.478 17.318 1.00 41.84 84 ASP A O 1
ATOM 623 N N . ARG A 1 85 ? -7.654 18.569 16.499 1.00 42.56 85 ARG A N 1
ATOM 624 C CA . ARG A 1 85 ? -6.486 19.104 17.209 1.00 42.56 85 ARG A CA 1
ATOM 625 C C . ARG A 1 85 ? -6.775 20.515 17.682 1.00 42.56 85 ARG A C 1
ATOM 627 O O . ARG A 1 85 ? -7.330 21.281 16.865 1.00 42.56 85 ARG A O 1
#

Radius of gyration: 16.74 Å; chains: 1; bounding box: 27×40×48 Å

pLDDT: mean 81.62, std 15.77, range [41.84, 96.69]